Protein AF-A0A955BJG5-F1 (afdb_monomer)

Radius of gyration: 21.96 Å; Cα contacts (8 Å, |Δi|>4): 98; chains: 1; bounding box: 53×31×50 Å

Sequence (122 aa):
LDWLAVDFRESGWNIKRMLKNIVMSHTYRQSSRVTPELWQRDPENRLLARGARFRLQGEFIRDQALAVSGLLNDRMGGPGVKPYQPPGLWAEVGLGGNPKFVQDHGEALYRRSLYTYWKRSA

pLDDT: mean 88.55, std 11.54, range [45.78, 97.56]

Mean predicted aligned error: 7.63 Å

Foldseek 3Di:
DVVLVVCCVVVVNDPVVSVCCVCVDPLQPFAQDDDPVNCVVCVPCPVSPGHDDDDDDPLVVLLVVCVVVVLADPDDDDAAFAADDDPPPQVVQDPPDRPDRDHDDDSSNRYRPVRHDDDDDD

Solvent-accessible surface area (backbone atoms only — not comparable to full-atom values): 7713 Å² total; per-residue (Å²): 114,66,68,62,56,50,52,28,58,75,60,70,64,38,61,69,58,48,50,48,54,52,64,66,30,70,67,63,64,34,59,59,75,79,50,74,69,55,42,75,75,39,72,84,45,83,82,57,83,44,16,82,83,79,86,75,56,71,50,59,53,50,42,49,54,28,50,78,68,70,56,48,38,81,77,78,78,82,78,71,28,37,40,92,71,74,86,66,71,48,66,81,74,36,83,93,59,64,64,77,84,69,67,52,65,73,70,48,45,32,45,46,52,89,45,43,70,76,88,77,86,131

Structure (mmCIF, N/CA/C/O backbone):
data_AF-A0A955BJG5-F1
#
_entry.id   AF-A0A955BJG5-F1
#
loop_
_atom_site.group_PDB
_atom_site.id
_atom_site.type_symbol
_atom_site.label_atom_id
_atom_site.label_alt_id
_atom_site.label_comp_id
_atom_site.label_asym_id
_atom_site.label_entity_id
_atom_site.label_seq_id
_atom_site.pdbx_PDB_ins_code
_atom_site.Cartn_x
_atom_site.Cartn_y
_atom_site.Cartn_z
_atom_site.occupancy
_atom_site.B_iso_or_equiv
_atom_site.auth_seq_id
_atom_site.auth_comp_id
_atom_site.auth_asym_id
_atom_site.auth_atom_id
_atom_site.pdbx_PDB_model_num
ATOM 1 N N . LEU A 1 1 ? -14.758 2.744 23.815 1.00 78.56 1 LEU A N 1
ATOM 2 C CA . LEU A 1 1 ? -13.364 2.245 23.696 1.00 78.56 1 LEU A CA 1
ATOM 3 C C . LEU A 1 1 ? -13.000 1.337 24.867 1.00 78.56 1 LEU A C 1
ATOM 5 O O . LEU A 1 1 ? -12.264 0.383 24.662 1.00 78.56 1 LEU A O 1
ATOM 9 N N . ASP A 1 2 ? -13.591 1.564 26.038 1.00 92.94 2 ASP A N 1
ATOM 10 C CA . ASP A 1 2 ? -13.342 0.810 27.274 1.00 92.94 2 ASP A CA 1
ATOM 11 C C . ASP A 1 2 ? -13.500 -0.706 27.128 1.00 92.94 2 ASP A C 1
ATOM 13 O O . ASP A 1 2 ? -12.652 -1.453 27.604 1.00 92.94 2 ASP A O 1
ATOM 17 N N . TRP A 1 3 ? -14.505 -1.173 26.377 1.00 94.25 3 TRP A N 1
ATOM 18 C CA . TRP A 1 3 ? -14.680 -2.605 26.110 1.00 94.25 3 TRP A CA 1
ATOM 19 C C . TRP A 1 3 ? -13.447 -3.249 25.456 1.00 94.25 3 TRP A C 1
ATOM 21 O O . TRP A 1 3 ? -13.027 -4.328 25.859 1.00 94.25 3 TRP A O 1
ATOM 31 N N . LEU A 1 4 ? -12.828 -2.573 24.480 1.00 94.25 4 LEU A N 1
ATOM 32 C CA . LEU A 1 4 ? -11.646 -3.097 23.793 1.00 94.25 4 LEU A CA 1
ATOM 33 C C . LEU A 1 4 ? -10.432 -3.139 24.733 1.00 94.25 4 LEU A C 1
ATOM 35 O O . LEU A 1 4 ? -9.627 -4.062 24.650 1.00 94.25 4 LEU A O 1
ATOM 39 N N . ALA A 1 5 ? -10.309 -2.158 25.633 1.00 95.06 5 ALA A N 1
ATOM 40 C CA . ALA A 1 5 ? -9.245 -2.125 26.633 1.00 95.06 5 ALA A CA 1
ATOM 41 C C . ALA A 1 5 ? -9.398 -3.255 27.666 1.00 95.06 5 ALA A C 1
ATOM 43 O O . ALA A 1 5 ? -8.410 -3.901 28.020 1.00 95.06 5 ALA A O 1
ATOM 44 N N . VAL A 1 6 ? -10.632 -3.526 28.105 1.00 96.75 6 VAL A N 1
ATOM 45 C CA . VAL A 1 6 ? -10.947 -4.648 29.001 1.00 96.75 6 VAL A CA 1
ATOM 46 C C . VAL A 1 6 ? -10.664 -5.987 28.314 1.00 96.75 6 VAL A C 1
ATOM 48 O O . VAL A 1 6 ? -9.874 -6.761 28.849 1.00 96.75 6 VAL A O 1
ATOM 51 N N . ASP A 1 7 ? -11.178 -6.222 27.097 1.00 95.94 7 ASP A N 1
ATOM 52 C CA . ASP A 1 7 ? -10.907 -7.455 26.328 1.00 95.94 7 ASP A CA 1
ATOM 53 C C . ASP A 1 7 ? -9.403 -7.669 26.100 1.00 9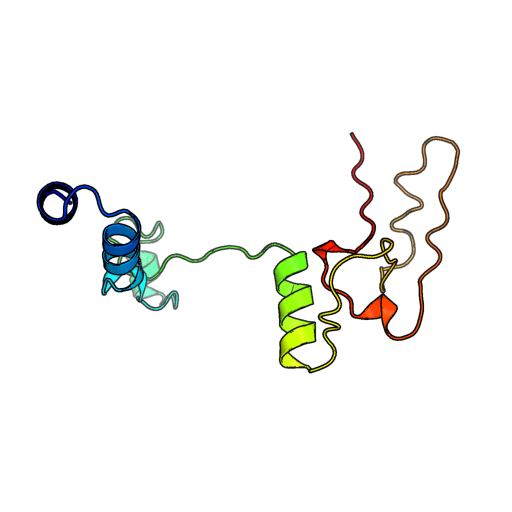5.94 7 ASP A C 1
ATOM 55 O O . ASP A 1 7 ? -8.900 -8.790 26.191 1.00 95.94 7 ASP A O 1
ATOM 59 N N . PHE A 1 8 ? -8.646 -6.599 25.840 1.00 97.19 8 PHE A N 1
ATOM 60 C CA . PHE A 1 8 ? -7.201 -6.694 25.647 1.00 97.19 8 PHE A CA 1
ATOM 61 C C . PHE A 1 8 ? -6.470 -7.142 26.919 1.00 97.19 8 PHE A C 1
ATOM 63 O O . PHE A 1 8 ? -5.616 -8.028 26.852 1.00 97.19 8 PHE A O 1
ATOM 70 N N . ARG A 1 9 ? -6.835 -6.588 28.082 1.00 97.38 9 ARG A N 1
ATOM 71 C CA . ARG A 1 9 ? -6.281 -7.006 29.376 1.00 97.38 9 ARG A CA 1
ATOM 72 C C . ARG A 1 9 ? -6.684 -8.444 29.721 1.00 97.38 9 ARG A C 1
ATOM 74 O O . ARG A 1 9 ? -5.829 -9.233 30.113 1.00 97.38 9 ARG A O 1
ATOM 81 N N . GLU A 1 10 ? -7.962 -8.787 29.573 1.00 97.56 10 GLU A N 1
ATOM 82 C CA . GLU A 1 10 ? -8.507 -10.107 29.928 1.00 97.56 10 GLU A CA 1
ATOM 83 C C . GLU A 1 10 ? -8.002 -11.223 29.008 1.00 97.56 10 GLU A C 1
ATOM 85 O O . GLU A 1 10 ? -7.786 -12.347 29.453 1.00 97.56 10 GLU A O 1
ATOM 90 N N . SER A 1 11 ? -7.721 -10.912 27.741 1.00 96.12 11 SER A N 1
ATOM 91 C CA . SER A 1 11 ? -7.114 -11.854 26.792 1.00 96.12 11 SER A CA 1
ATOM 92 C C . SER A 1 11 ? -5.599 -12.038 26.965 1.00 96.12 11 SER A C 1
ATOM 94 O O . SER A 1 11 ? -4.955 -12.644 26.104 1.00 96.12 11 SER A O 1
ATOM 96 N N . GLY A 1 12 ? -5.018 -11.524 28.056 1.00 97.50 12 GLY A N 1
ATOM 97 C CA . GLY A 1 12 ? -3.595 -11.656 28.361 1.00 97.50 12 GLY A CA 1
ATOM 98 C C . GLY A 1 12 ? -2.707 -10.792 27.469 1.00 97.50 12 GLY A C 1
ATOM 99 O O . GLY A 1 12 ? -1.631 -11.232 27.071 1.00 97.50 12 GLY A O 1
ATOM 100 N N . TRP A 1 13 ? -3.155 -9.577 27.132 1.00 96.94 13 TRP A N 1
ATOM 101 C CA . TRP A 1 13 ? -2.408 -8.620 26.306 1.00 96.94 13 TRP A CA 1
ATOM 102 C C . TRP A 1 13 ? -2.124 -9.136 24.884 1.00 96.94 13 TRP A C 1
ATOM 104 O O . TRP A 1 13 ? -1.088 -8.853 24.278 1.00 96.94 13 TRP A O 1
ATOM 114 N N . ASN A 1 14 ? -3.062 -9.896 24.310 1.00 97.56 14 ASN A N 1
ATOM 115 C CA . ASN A 1 14 ? -2.908 -10.476 22.979 1.00 97.56 14 ASN A CA 1
ATOM 116 C C . ASN A 1 14 ? -3.089 -9.429 21.864 1.00 97.56 14 ASN A C 1
ATOM 118 O O . ASN A 1 14 ? -4.202 -9.117 21.430 1.00 97.56 14 ASN A O 1
ATOM 122 N N . ILE A 1 15 ? -1.967 -8.928 21.344 1.00 97.25 15 ILE A N 1
ATOM 123 C CA . ILE A 1 15 ? -1.943 -7.874 20.318 1.00 97.25 15 ILE A CA 1
ATOM 124 C C . ILE A 1 15 ? -2.644 -8.320 19.029 1.00 97.25 15 ILE A C 1
ATOM 126 O O . ILE A 1 15 ? -3.407 -7.554 18.442 1.00 97.25 15 ILE A O 1
ATOM 130 N N . LYS A 1 16 ? -2.436 -9.568 18.585 1.00 97.44 16 LYS A N 1
ATOM 131 C CA . LYS A 1 16 ? -3.045 -10.072 17.341 1.00 97.44 16 LYS A CA 1
ATOM 132 C C . LYS A 1 16 ? -4.568 -10.122 17.443 1.00 97.44 16 LYS A C 1
ATOM 134 O O . LYS A 1 16 ? -5.247 -9.771 16.481 1.00 97.44 16 LYS A O 1
ATOM 139 N N . ARG A 1 17 ? -5.103 -10.525 18.599 1.00 96.62 17 ARG A N 1
ATOM 140 C CA . ARG A 1 17 ? -6.548 -10.507 18.871 1.00 96.62 17 ARG A CA 1
ATOM 141 C C . ARG A 1 17 ? -7.087 -9.081 18.856 1.00 96.62 17 ARG A C 1
ATOM 143 O O . ARG A 1 17 ? -8.061 -8.832 18.156 1.00 96.62 17 ARG A O 1
ATOM 150 N N . MET A 1 18 ? -6.440 -8.154 19.565 1.00 96.50 18 MET A N 1
ATOM 151 C CA . MET A 1 18 ? -6.862 -6.750 19.596 1.00 96.50 18 MET A CA 1
ATOM 152 C C . MET A 1 18 ? -6.904 -6.156 18.183 1.00 96.50 18 MET A C 1
ATOM 154 O O . MET A 1 18 ? -7.922 -5.597 17.779 1.00 96.50 18 MET A O 1
ATOM 158 N N . LEU A 1 19 ? -5.835 -6.342 17.400 1.00 96.81 19 LEU A N 1
ATOM 159 C CA . LEU A 1 19 ? -5.785 -5.897 16.008 1.00 96.81 19 LEU A CA 1
ATOM 160 C C . LEU A 1 19 ? -6.897 -6.537 15.177 1.00 96.81 19 LEU A C 1
ATOM 162 O O . LEU A 1 19 ? -7.583 -5.825 14.450 1.00 96.81 19 LEU A O 1
ATOM 166 N N . LYS A 1 20 ? -7.128 -7.849 15.325 1.00 96.38 20 LYS A N 1
ATOM 167 C CA . LYS A 1 20 ? -8.228 -8.553 14.654 1.00 96.38 20 LYS A CA 1
ATOM 168 C C . LYS A 1 20 ? -9.584 -7.938 15.008 1.00 96.38 20 LYS A C 1
ATOM 170 O O . LYS A 1 20 ? -10.370 -7.684 14.105 1.00 96.38 20 LYS A O 1
ATOM 175 N N . ASN A 1 21 ? -9.848 -7.647 16.279 1.00 95.81 21 ASN A N 1
ATOM 176 C CA . ASN A 1 21 ? -11.099 -7.022 16.716 1.00 95.81 21 ASN A CA 1
ATOM 177 C C . ASN A 1 21 ? -11.287 -5.629 16.098 1.00 95.81 21 ASN A C 1
ATOM 179 O O . ASN A 1 21 ? -12.386 -5.306 15.649 1.00 95.81 21 ASN A O 1
ATOM 183 N N . ILE A 1 22 ? -10.219 -4.830 16.004 1.00 94.38 22 ILE A N 1
ATOM 184 C CA . ILE A 1 22 ? -10.259 -3.513 15.355 1.00 94.38 22 ILE A CA 1
ATOM 185 C C . ILE A 1 22 ? -10.565 -3.661 13.860 1.00 94.38 22 ILE A C 1
ATOM 187 O O . ILE A 1 22 ? -11.556 -3.102 13.388 1.00 94.38 22 ILE A O 1
ATOM 191 N N . VAL A 1 23 ? -9.763 -4.433 13.118 1.00 94.12 23 VAL A N 1
ATOM 192 C CA . VAL A 1 23 ? -9.892 -4.532 11.649 1.00 94.12 23 VAL A CA 1
ATOM 193 C C . VAL A 1 23 ? -11.152 -5.280 11.208 1.00 94.12 23 VAL A C 1
ATOM 195 O O . VAL A 1 23 ? -11.642 -5.076 10.100 1.00 94.12 23 VAL A O 1
ATOM 198 N N . MET A 1 24 ? -11.715 -6.118 12.081 1.00 95.44 24 MET A N 1
ATOM 199 C CA . MET A 1 24 ? -12.979 -6.818 11.845 1.00 95.44 24 MET A CA 1
ATOM 200 C C . MET A 1 24 ? -14.194 -6.070 12.411 1.00 95.44 24 MET A C 1
ATOM 202 O O . MET A 1 24 ? -15.323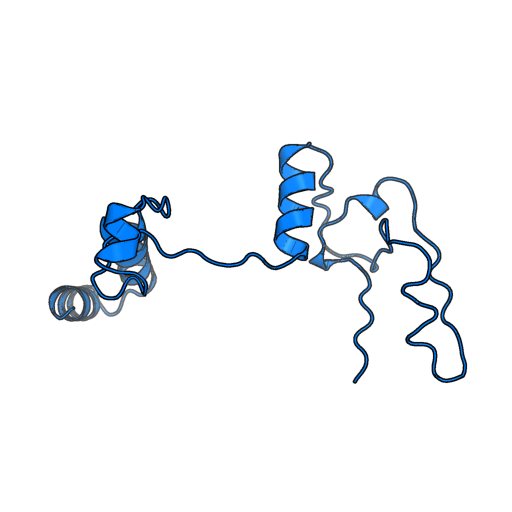 -6.538 12.242 1.00 95.44 24 MET A O 1
ATOM 206 N N . SER A 1 25 ? -14.019 -4.911 13.051 1.00 93.75 25 SER A N 1
ATOM 207 C CA . SER A 1 25 ? -15.145 -4.100 13.526 1.00 93.75 25 SER A CA 1
ATOM 208 C C . SER A 1 25 ? -16.025 -3.629 12.362 1.00 93.75 25 SER A C 1
ATOM 210 O O . SER A 1 25 ? -15.578 -3.526 11.216 1.00 93.75 25 SER A O 1
ATOM 212 N N . HIS A 1 26 ? -17.300 -3.349 12.643 1.00 92.94 26 HIS A N 1
ATOM 213 C CA . HIS A 1 26 ? -18.202 -2.777 11.640 1.00 92.94 26 HIS A CA 1
ATOM 214 C C . HIS A 1 26 ? -17.682 -1.417 11.159 1.00 92.94 26 HIS A C 1
ATOM 216 O O . HIS A 1 26 ? -17.614 -1.178 9.959 1.00 92.94 26 HIS A O 1
ATOM 222 N N . THR A 1 27 ? -17.238 -0.570 12.092 1.00 91.75 27 THR A N 1
ATOM 223 C CA . THR A 1 27 ? -16.689 0.763 11.819 1.00 91.75 27 THR A CA 1
ATOM 224 C C . THR A 1 27 ? -15.476 0.720 10.888 1.00 91.75 27 THR A C 1
ATOM 226 O O . THR A 1 27 ? -15.437 1.448 9.905 1.00 91.75 27 THR A O 1
ATOM 229 N N . TYR A 1 28 ? -14.505 -0.170 11.130 1.00 91.81 28 TYR A N 1
ATOM 230 C CA . TYR A 1 28 ? -13.326 -0.281 10.259 1.00 91.81 28 TYR A CA 1
ATOM 231 C C . TYR A 1 28 ? -13.686 -0.750 8.840 1.00 91.81 28 TYR A C 1
ATOM 233 O O . TYR A 1 28 ? -13.071 -0.318 7.869 1.00 91.81 28 TYR A O 1
ATOM 241 N N . ARG A 1 29 ? -14.703 -1.613 8.710 1.00 92.62 29 ARG A N 1
ATOM 242 C CA . ARG A 1 29 ? -15.150 -2.190 7.431 1.00 92.62 29 ARG A CA 1
ATOM 243 C C . ARG A 1 29 ? -16.198 -1.351 6.691 1.00 92.62 29 ARG A C 1
ATOM 245 O O . ARG A 1 29 ? -16.702 -1.795 5.659 1.00 92.62 29 ARG A O 1
ATOM 252 N N . GLN A 1 30 ? -16.545 -0.164 7.193 1.00 94.12 30 GLN A N 1
ATOM 253 C CA . GLN A 1 30 ? -17.467 0.738 6.503 1.00 94.12 30 GLN A CA 1
ATOM 254 C C . GLN A 1 30 ? -16.940 1.107 5.111 1.00 94.12 30 GLN A C 1
ATOM 256 O O . GLN A 1 30 ? -15.740 1.269 4.894 1.00 94.12 30 GLN A O 1
ATOM 261 N N . SER A 1 31 ? -17.856 1.304 4.161 1.00 92.00 31 SER A N 1
ATOM 262 C CA . SER A 1 31 ? -17.499 1.819 2.841 1.00 92.00 31 SER A CA 1
ATOM 263 C C . SER A 1 31 ? -16.965 3.246 2.946 1.00 92.00 31 SER A C 1
ATOM 265 O O . SER A 1 31 ? -17.546 4.088 3.631 1.00 92.00 31 SER A O 1
ATOM 267 N N . SER A 1 32 ? -15.903 3.545 2.204 1.00 91.62 32 SER A N 1
ATOM 268 C CA . SER A 1 32 ? -15.378 4.906 2.072 1.00 91.62 32 SER A CA 1
ATOM 269 C C . SER A 1 32 ? -16.147 5.760 1.045 1.00 91.62 32 SER A C 1
ATOM 271 O O . SER A 1 32 ? -15.712 6.869 0.722 1.00 91.62 32 SER A O 1
ATOM 273 N N . ARG A 1 33 ? -17.262 5.255 0.488 1.00 91.12 33 ARG A N 1
ATOM 274 C CA . ARG A 1 33 ? -18.113 5.984 -0.465 1.00 91.12 33 ARG A CA 1
ATOM 275 C C . ARG A 1 33 ? -18.768 7.184 0.224 1.00 91.12 33 ARG A C 1
ATOM 277 O O . ARG A 1 33 ? -19.396 7.040 1.267 1.00 91.12 33 ARG A O 1
ATOM 284 N N . VAL A 1 34 ? -18.645 8.359 -0.387 1.00 91.44 34 VAL A N 1
ATOM 285 C CA . VAL A 1 34 ? -19.202 9.620 0.122 1.00 91.44 34 VAL A CA 1
ATOM 286 C C . VAL A 1 34 ? -20.419 10.002 -0.719 1.00 91.44 34 VAL A C 1
ATOM 288 O O . VAL A 1 34 ? -20.295 10.085 -1.939 1.00 91.44 34 VAL A O 1
ATOM 291 N N . THR A 1 35 ? -21.571 10.239 -0.087 1.00 93.38 35 THR A N 1
ATOM 292 C CA . THR A 1 35 ? -22.724 10.904 -0.724 1.00 93.38 35 THR A CA 1
ATOM 293 C C . THR A 1 35 ? -22.754 12.386 -0.328 1.00 93.38 35 THR A C 1
ATOM 295 O O . THR A 1 35 ? -22.171 12.737 0.706 1.00 93.38 35 THR A O 1
ATOM 298 N N . PRO A 1 36 ? -23.409 13.270 -1.105 1.00 94.88 36 PRO A N 1
ATOM 299 C CA . PRO A 1 36 ? -23.513 14.692 -0.769 1.00 94.88 36 PRO A CA 1
ATOM 300 C C . PRO A 1 36 ? -24.073 14.945 0.637 1.00 94.88 36 PRO A C 1
ATOM 302 O O . PRO A 1 36 ? -23.568 15.799 1.361 1.00 94.88 36 PRO A O 1
ATOM 305 N N . GLU A 1 37 ? -25.053 14.153 1.066 1.00 94.44 37 GLU A N 1
ATOM 306 C CA . GLU A 1 37 ? -25.711 14.295 2.368 1.00 94.44 37 GLU A CA 1
ATOM 307 C C . GLU A 1 37 ? -24.757 13.919 3.511 1.00 94.44 37 GLU A C 1
ATOM 309 O O . GLU A 1 37 ? -24.684 14.612 4.526 1.00 94.44 37 GLU A O 1
ATOM 314 N N . LEU A 1 38 ? -23.983 12.839 3.342 1.00 92.06 38 LEU A N 1
ATOM 315 C CA . LEU A 1 38 ? -22.960 12.429 4.309 1.00 92.06 38 LEU A CA 1
ATOM 316 C C . LEU A 1 38 ? -21.816 13.442 4.390 1.00 92.06 38 LEU A C 1
ATOM 318 O O . LEU A 1 38 ? -21.276 13.670 5.471 1.00 92.06 38 LEU A O 1
ATOM 322 N N . TRP A 1 39 ? -21.450 14.048 3.260 1.00 92.50 39 TRP A N 1
ATOM 323 C CA . TRP A 1 39 ? -20.431 15.090 3.221 1.00 92.50 39 TRP A CA 1
ATOM 324 C C . TRP A 1 39 ? -20.878 16.358 3.949 1.00 92.50 39 TRP A C 1
ATOM 326 O O . TRP A 1 39 ? -20.106 16.911 4.724 1.00 92.50 39 TRP A O 1
ATOM 336 N N . GLN A 1 40 ? -22.127 16.787 3.752 1.00 94.94 40 GLN A N 1
ATOM 337 C CA . GLN A 1 40 ? -22.685 17.949 4.449 1.00 94.94 40 GLN A CA 1
ATOM 338 C C . GLN A 1 40 ? -22.776 17.732 5.964 1.00 94.94 40 GLN A C 1
ATOM 340 O O . GLN A 1 40 ? -22.520 18.653 6.733 1.00 94.94 40 GLN A O 1
ATOM 345 N N . ARG A 1 41 ? -23.138 16.519 6.401 1.00 94.12 41 ARG A N 1
ATOM 346 C CA . ARG A 1 41 ? -23.347 16.209 7.825 1.00 94.12 41 ARG A CA 1
ATOM 347 C C . ARG A 1 41 ? -22.062 15.921 8.595 1.00 94.12 41 ARG A C 1
ATOM 349 O O . ARG A 1 41 ? -22.002 16.218 9.782 1.00 94.12 41 ARG A O 1
ATOM 356 N N . ASP A 1 42 ? -21.070 15.312 7.954 1.00 93.31 42 ASP A N 1
ATOM 357 C CA . ASP A 1 42 ? -19.801 14.953 8.592 1.00 93.31 42 ASP A CA 1
ATOM 358 C C . ASP A 1 42 ? -18.634 15.074 7.595 1.00 93.31 42 ASP A C 1
ATOM 360 O O . ASP A 1 42 ? -18.116 14.061 7.113 1.00 93.31 42 ASP A O 1
ATOM 364 N N . PRO A 1 43 ? -18.206 16.292 7.220 1.00 91.25 43 PRO A N 1
ATOM 365 C CA . PRO A 1 43 ? -17.164 16.496 6.207 1.00 91.25 43 PRO A CA 1
ATOM 366 C C . PRO A 1 43 ? -15.803 15.928 6.637 1.00 91.25 43 PRO A C 1
ATOM 368 O O . PRO A 1 43 ? -15.070 15.372 5.819 1.00 91.25 43 PRO A O 1
ATOM 371 N N . GLU A 1 44 ? -15.496 15.954 7.933 1.00 91.31 44 GLU A N 1
ATOM 372 C CA . GLU A 1 44 ? -14.222 15.471 8.482 1.00 91.31 44 GLU A CA 1
ATOM 373 C C . GLU A 1 44 ? -14.259 14.007 8.955 1.00 91.31 44 GLU A C 1
ATOM 375 O O . GLU A 1 44 ? -13.242 13.477 9.395 1.00 91.31 44 GLU A O 1
ATOM 380 N N . ASN A 1 45 ? -15.403 13.326 8.829 1.00 92.12 45 ASN A N 1
ATOM 381 C CA . ASN A 1 45 ? -15.616 11.950 9.289 1.00 92.12 45 ASN A CA 1
ATOM 382 C C . ASN A 1 45 ? -15.397 11.747 10.807 1.00 92.12 45 ASN A C 1
ATOM 384 O O . ASN A 1 45 ? -14.953 10.680 11.238 1.00 92.12 45 ASN A O 1
ATOM 388 N N . ARG A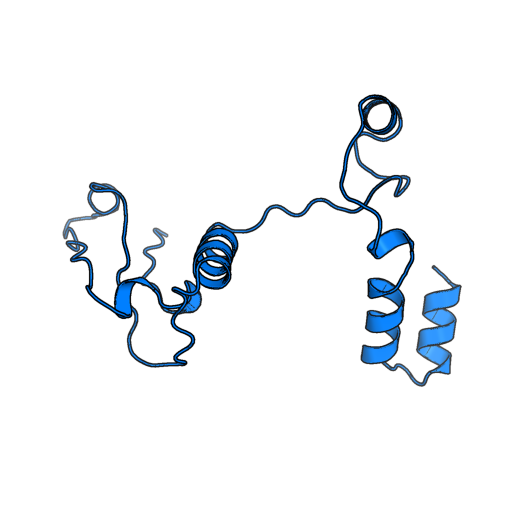 1 46 ? -15.688 12.763 11.631 1.00 91.94 46 ARG A N 1
ATOM 389 C CA . ARG A 1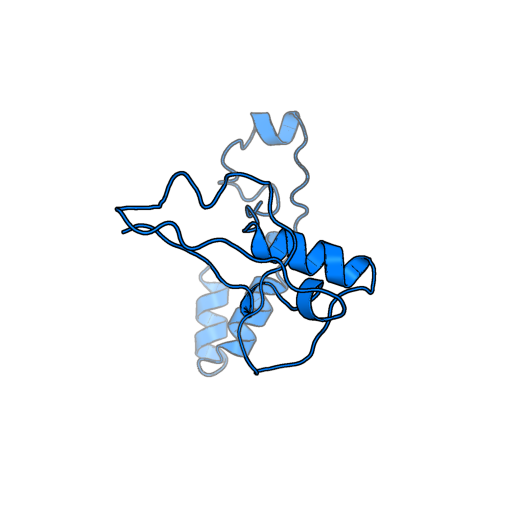 46 ? -15.511 12.713 13.096 1.00 91.94 46 ARG A CA 1
ATOM 390 C C . ARG A 1 46 ? -16.530 11.804 13.776 1.00 91.94 46 ARG A C 1
ATOM 392 O O . ARG A 1 46 ? -16.243 11.252 14.833 1.00 91.94 46 ARG A O 1
ATOM 399 N N . LEU A 1 47 ? -17.705 11.643 13.171 1.00 92.00 47 LEU A N 1
ATOM 400 C CA . LEU A 1 47 ? -18.770 10.775 13.671 1.00 92.00 47 LEU A CA 1
ATOM 401 C C . LEU A 1 47 ? -18.630 9.339 13.155 1.00 92.00 47 LEU A C 1
ATOM 403 O O . LEU A 1 47 ? -19.480 8.503 13.453 1.00 92.00 47 LEU A O 1
ATOM 407 N N . LEU A 1 48 ? -17.571 9.049 12.386 1.00 91.12 48 LEU A N 1
ATOM 408 C CA . LEU A 1 48 ? -17.321 7.740 11.779 1.00 91.12 48 LEU A CA 1
ATOM 409 C C . LEU A 1 48 ? -18.513 7.294 10.914 1.00 91.12 48 LEU A C 1
ATOM 411 O O . LEU A 1 48 ? -18.932 6.135 10.914 1.00 91.12 48 LEU A O 1
ATOM 415 N N . ALA A 1 49 ? -19.091 8.248 10.177 1.00 91.81 49 ALA A N 1
ATOM 416 C CA . ALA A 1 49 ? -20.221 8.004 9.289 1.00 91.81 49 ALA A CA 1
ATOM 417 C C . ALA A 1 49 ? -19.836 7.159 8.058 1.00 91.81 49 ALA A C 1
ATOM 419 O O . ALA A 1 49 ? -20.703 6.577 7.406 1.00 91.81 49 ALA A O 1
ATOM 420 N N . ARG A 1 50 ? -18.540 7.095 7.726 1.00 92.12 50 ARG A N 1
ATOM 421 C CA . ARG A 1 50 ? -17.982 6.351 6.589 1.00 92.12 50 ARG A CA 1
ATOM 422 C C . ARG A 1 50 ? -16.600 5.784 6.908 1.00 92.12 50 ARG A C 1
ATOM 424 O O . ARG A 1 50 ? -15.915 6.238 7.823 1.00 92.12 50 ARG A O 1
ATOM 431 N N . GLY A 1 51 ? -16.161 4.833 6.087 1.00 91.94 51 GLY A N 1
ATOM 432 C CA . GLY A 1 51 ? -14.802 4.305 6.149 1.00 91.94 51 GLY A CA 1
ATOM 433 C C . GLY A 1 51 ? -13.766 5.385 5.835 1.00 91.94 51 GLY A C 1
ATOM 434 O O . GLY A 1 51 ? -13.984 6.251 4.980 1.00 91.94 51 GLY A O 1
ATOM 435 N N . ALA A 1 52 ? -12.617 5.332 6.511 1.00 87.69 52 ALA A N 1
ATOM 436 C CA . ALA A 1 52 ? -11.510 6.240 6.233 1.00 87.69 52 ALA A CA 1
ATOM 437 C C . ALA A 1 52 ? -11.045 6.104 4.768 1.00 87.69 52 ALA A C 1
ATOM 439 O O . ALA A 1 52 ? -11.050 5.015 4.190 1.00 87.69 52 ALA A O 1
ATOM 440 N N . ARG A 1 53 ? -10.654 7.223 4.147 1.00 84.38 53 ARG A N 1
ATOM 441 C CA . ARG A 1 53 ? -10.009 7.236 2.826 1.00 84.38 53 ARG A CA 1
ATOM 442 C C . ARG A 1 53 ? -8.526 7.478 3.026 1.00 84.38 53 ARG A C 1
ATOM 444 O O . ARG A 1 53 ? -8.137 8.527 3.526 1.00 84.38 53 ARG A O 1
ATOM 451 N N . PHE A 1 54 ? -7.711 6.525 2.599 1.00 83.81 54 PHE A N 1
ATOM 452 C CA . PHE A 1 54 ? -6.262 6.655 2.628 1.00 83.81 54 PHE A CA 1
ATOM 453 C C . PHE A 1 54 ? -5.758 6.978 1.227 1.00 83.81 54 PHE A C 1
ATOM 455 O O . PHE A 1 54 ? -6.145 6.332 0.251 1.00 83.81 54 PHE A O 1
ATOM 462 N N . ARG A 1 55 ? -4.892 7.986 1.118 1.00 87.62 55 ARG A N 1
ATOM 463 C CA . ARG A 1 55 ? -4.165 8.247 -0.122 1.00 87.62 55 ARG A CA 1
ATOM 464 C C . ARG A 1 55 ? -3.077 7.187 -0.258 1.00 87.62 55 ARG A C 1
ATOM 466 O O . ARG A 1 55 ? -2.166 7.137 0.564 1.00 87.62 55 ARG A O 1
ATOM 473 N N . LEU A 1 56 ? -3.173 6.355 -1.290 1.00 89.56 56 LEU A N 1
ATOM 474 C CA . LEU A 1 56 ? -2.102 5.422 -1.625 1.00 89.56 56 LEU A CA 1
ATOM 475 C C . LEU A 1 56 ? -0.887 6.193 -2.150 1.00 89.56 56 LEU A C 1
ATOM 477 O O . LEU A 1 56 ? -1.028 7.169 -2.891 1.00 89.56 56 LEU A O 1
ATOM 481 N N . GLN A 1 57 ? 0.301 5.744 -1.753 1.00 91.88 57 GLN A N 1
ATOM 482 C CA . GLN A 1 57 ? 1.551 6.206 -2.348 1.00 91.88 57 GLN A CA 1
ATOM 483 C C . GLN A 1 57 ? 1.658 5.688 -3.794 1.00 91.88 57 GLN A C 1
ATOM 485 O O . GLN A 1 57 ? 1.026 4.684 -4.145 1.00 91.88 57 GLN A O 1
ATOM 490 N N . GLY A 1 58 ? 2.418 6.381 -4.646 1.00 90.62 58 GLY A N 1
ATOM 491 C CA . GLY A 1 58 ? 2.478 6.086 -6.086 1.00 90.62 58 GLY A CA 1
ATOM 492 C C . GLY A 1 58 ? 2.965 4.667 -6.391 1.00 90.62 58 GLY A C 1
ATOM 493 O O . GLY A 1 58 ? 2.503 4.024 -7.329 1.00 90.62 58 GLY A O 1
ATOM 494 N N . GLU A 1 59 ? 3.821 4.141 -5.530 1.00 91.69 59 GLU A N 1
ATOM 495 C CA . GLU A 1 59 ? 4.380 2.797 -5.563 1.00 91.69 59 GLU A CA 1
ATOM 496 C C . GLU A 1 59 ? 3.317 1.727 -5.396 1.00 91.69 59 GLU A C 1
ATOM 498 O O . GLU A 1 59 ? 3.297 0.747 -6.135 1.00 91.69 59 GLU A O 1
ATOM 503 N N . PHE A 1 60 ? 2.412 1.923 -4.434 1.00 94.06 60 PHE A N 1
ATOM 504 C CA . PHE A 1 60 ? 1.319 0.990 -4.201 1.00 94.06 60 PHE A CA 1
ATOM 505 C C . PHE A 1 60 ? 0.338 1.015 -5.363 1.00 94.06 60 PHE A C 1
ATOM 507 O O . PHE A 1 60 ? -0.159 -0.036 -5.748 1.00 94.06 60 PHE A O 1
ATOM 514 N N . ILE A 1 61 ? 0.093 2.188 -5.955 1.00 94.56 61 ILE A N 1
ATOM 515 C CA . ILE A 1 61 ? -0.752 2.307 -7.147 1.00 94.56 61 ILE A CA 1
ATOM 516 C C . ILE A 1 61 ? -0.129 1.531 -8.315 1.00 94.56 61 ILE A C 1
ATOM 518 O O . ILE A 1 61 ? -0.817 0.732 -8.949 1.00 94.56 61 ILE A O 1
ATOM 522 N N . ARG A 1 62 ? 1.173 1.713 -8.572 1.00 94.19 62 ARG A N 1
ATOM 523 C CA . ARG A 1 62 ? 1.898 0.982 -9.622 1.00 94.19 62 ARG A CA 1
ATOM 524 C C . ARG A 1 62 ? 1.887 -0.525 -9.374 1.00 94.19 62 ARG A C 1
ATOM 526 O O . ARG A 1 62 ? 1.529 -1.277 -10.274 1.00 94.19 62 ARG A O 1
ATOM 533 N N . ASP A 1 63 ? 2.262 -0.965 -8.175 1.00 95.81 63 ASP A N 1
ATOM 534 C CA . ASP A 1 63 ? 2.342 -2.391 -7.845 1.00 95.81 63 ASP A CA 1
ATOM 535 C C . ASP A 1 63 ? 0.962 -3.061 -7.924 1.00 95.81 63 ASP A C 1
ATOM 537 O O . ASP A 1 63 ? 0.860 -4.175 -8.429 1.00 95.81 63 ASP A O 1
ATOM 541 N N . GLN A 1 64 ? -0.110 -2.370 -7.518 1.00 95.69 64 GLN A N 1
ATOM 542 C CA . GLN A 1 64 ? -1.486 -2.847 -7.699 1.00 95.69 64 GLN A CA 1
ATOM 543 C C . GLN A 1 64 ? -1.863 -2.968 -9.177 1.00 95.69 64 GLN A C 1
ATOM 545 O O . GLN A 1 64 ? -2.414 -3.988 -9.582 1.00 95.69 64 GLN A O 1
ATOM 550 N N . ALA A 1 65 ? -1.535 -1.971 -10.004 1.00 96.00 65 ALA A N 1
ATOM 551 C CA . ALA A 1 65 ? -1.800 -2.036 -11.440 1.00 96.00 65 ALA A CA 1
ATOM 552 C C . ALA A 1 65 ? -1.057 -3.210 -12.109 1.00 96.00 65 ALA A C 1
ATOM 554 O O . ALA A 1 65 ? -1.631 -3.923 -12.934 1.00 96.00 65 ALA A O 1
ATOM 555 N N . LEU A 1 66 ? 0.198 -3.4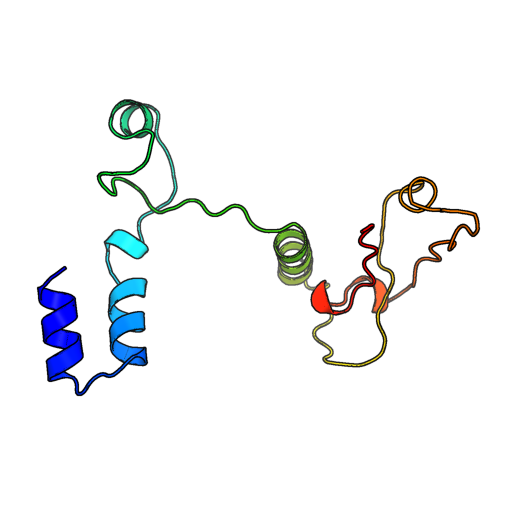58 -11.721 1.00 96.38 66 LEU A N 1
ATOM 556 C CA . LEU A 1 66 ? 0.983 -4.597 -12.206 1.00 96.38 66 LEU A CA 1
ATOM 557 C C . LEU A 1 66 ? 0.423 -5.940 -11.723 1.00 96.38 66 LEU A C 1
ATOM 559 O O . LEU A 1 66 ? 0.380 -6.893 -12.497 1.00 96.38 66 LEU A O 1
ATOM 563 N N . ALA A 1 67 ? -0.024 -6.017 -10.468 1.00 97.19 67 ALA A N 1
ATOM 564 C CA . ALA A 1 67 ? -0.605 -7.231 -9.904 1.00 97.19 67 ALA A CA 1
ATOM 565 C C . ALA A 1 67 ? -1.920 -7.598 -10.605 1.00 97.19 67 ALA A C 1
ATOM 567 O O . ALA A 1 67 ? -2.087 -8.724 -11.061 1.00 97.19 67 ALA A O 1
ATOM 568 N N . VAL A 1 68 ? -2.835 -6.632 -10.747 1.00 97.31 68 VAL A N 1
ATOM 569 C CA . VAL A 1 68 ? -4.147 -6.844 -11.382 1.00 97.31 68 VAL A CA 1
ATOM 570 C C . VAL A 1 68 ? -4.017 -7.173 -12.873 1.00 97.31 68 VAL A C 1
ATOM 572 O O . VAL A 1 68 ? -4.824 -7.934 -13.399 1.00 97.31 68 VAL A O 1
ATOM 575 N N . SER A 1 69 ? -2.996 -6.642 -13.552 1.00 96.88 69 SER A N 1
ATOM 576 C CA . SER A 1 69 ? -2.706 -6.969 -14.958 1.00 96.88 69 SER A CA 1
ATOM 577 C C . SER A 1 69 ? -1.939 -8.281 -15.155 1.00 96.88 69 SER A C 1
ATOM 579 O O . SER A 1 69 ? -1.726 -8.683 -16.296 1.00 96.88 69 SER A O 1
ATOM 581 N N . GLY A 1 70 ? -1.513 -8.953 -14.079 1.00 96.69 70 GLY A N 1
ATOM 582 C CA . GLY A 1 70 ? -0.716 -10.181 -14.158 1.00 96.69 70 GLY A CA 1
ATOM 583 C C . GLY A 1 70 ? 0.723 -9.973 -14.646 1.00 96.69 70 GLY A C 1
ATOM 584 O O . GLY A 1 70 ? 1.402 -10.941 -14.972 1.00 96.69 70 GLY A O 1
ATOM 585 N N . LEU A 1 71 ? 1.195 -8.724 -14.707 1.00 96.69 71 LEU A N 1
ATOM 586 C CA . LEU A 1 71 ? 2.549 -8.378 -15.148 1.00 96.69 71 LEU A CA 1
ATOM 587 C C . LEU A 1 71 ? 3.559 -8.358 -13.998 1.00 96.69 71 LEU A C 1
ATOM 589 O O . LEU A 1 71 ? 4.762 -8.375 -14.252 1.00 96.69 71 LEU A O 1
ATOM 593 N N . LEU A 1 72 ? 3.096 -8.271 -12.747 1.00 96.81 72 LEU A N 1
ATOM 594 C CA . LEU A 1 72 ? 3.972 -8.114 -11.589 1.00 96.81 72 LEU A CA 1
ATOM 595 C C . LEU A 1 72 ? 4.981 -9.263 -11.481 1.00 96.81 72 LEU A C 1
ATOM 597 O O . LEU A 1 72 ? 4.617 -10.430 -11.366 1.00 96.81 72 LEU A O 1
ATOM 601 N N . ASN A 1 73 ? 6.264 -8.909 -11.442 1.00 96.00 73 ASN A N 1
ATOM 602 C CA . ASN A 1 73 ? 7.332 -9.844 -11.127 1.00 96.00 73 ASN A CA 1
ATOM 603 C C . ASN A 1 73 ? 7.585 -9.859 -9.610 1.00 96.00 73 ASN A C 1
ATOM 605 O O . ASN A 1 73 ? 8.162 -8.917 -9.050 1.00 96.00 73 ASN A O 1
ATOM 609 N N . ASP A 1 74 ? 7.191 -10.963 -8.971 1.00 94.62 74 ASP A N 1
ATOM 610 C CA . ASP A 1 74 ? 7.288 -11.192 -7.524 1.00 94.62 74 ASP A CA 1
ATOM 611 C C . ASP A 1 74 ? 8.657 -11.697 -7.042 1.00 94.62 74 ASP A C 1
ATOM 613 O O . ASP A 1 74 ? 8.833 -11.995 -5.856 1.00 94.62 74 ASP A O 1
ATOM 617 N N . ARG A 1 75 ? 9.667 -11.764 -7.922 1.00 94.44 75 ARG A N 1
ATOM 618 C CA . ARG A 1 75 ? 11.028 -12.144 -7.530 1.00 94.44 75 ARG A CA 1
ATOM 619 C C . ARG A 1 75 ? 11.507 -11.250 -6.391 1.00 94.44 75 ARG A C 1
ATOM 621 O O . ARG A 1 75 ? 11.515 -10.023 -6.509 1.00 94.44 75 ARG A O 1
ATOM 628 N N . MET A 1 76 ? 11.986 -11.871 -5.319 1.00 94.56 76 MET A N 1
ATOM 629 C CA . MET A 1 76 ? 12.545 -11.168 -4.168 1.00 94.56 76 MET A CA 1
ATOM 630 C C . MET A 1 76 ? 14.064 -10.989 -4.294 1.00 94.56 76 MET A C 1
ATOM 632 O O . MET A 1 76 ? 14.763 -11.843 -4.839 1.00 94.56 76 MET A O 1
ATOM 636 N N . GLY A 1 77 ? 14.578 -9.870 -3.781 1.00 92.31 77 GLY A N 1
ATOM 637 C CA . GLY A 1 77 ? 16.012 -9.556 -3.729 1.00 92.31 77 GLY A CA 1
ATOM 638 C C . GLY A 1 77 ? 16.639 -9.182 -5.080 1.00 92.31 77 GLY A C 1
ATOM 639 O O . GLY A 1 77 ? 15.944 -8.893 -6.053 1.00 92.31 77 GLY A O 1
ATOM 640 N N . GLY A 1 78 ? 17.970 -9.188 -5.152 1.00 90.75 78 GLY A N 1
ATOM 641 C CA . GLY A 1 78 ? 18.722 -8.824 -6.360 1.00 90.75 78 GLY A CA 1
ATOM 642 C C . GLY A 1 78 ? 18.929 -7.312 -6.546 1.00 90.75 78 GLY A C 1
ATOM 643 O O . GLY A 1 78 ? 18.536 -6.527 -5.681 1.00 90.75 78 GLY A O 1
ATOM 644 N N . PRO A 1 79 ? 19.574 -6.901 -7.653 1.00 90.38 79 PRO A N 1
ATOM 645 C CA . PRO A 1 79 ? 19.900 -5.502 -7.902 1.00 90.38 79 PRO A CA 1
ATOM 646 C C . PRO A 1 79 ? 18.644 -4.657 -8.142 1.00 90.38 79 PRO A C 1
ATOM 648 O O . PRO A 1 79 ? 17.601 -5.162 -8.575 1.00 90.38 79 PRO A O 1
ATOM 651 N N . GLY A 1 80 ? 18.772 -3.359 -7.864 1.00 90.50 80 GLY A N 1
ATOM 652 C CA . GLY A 1 80 ? 17.737 -2.381 -8.173 1.00 90.50 80 GLY A CA 1
ATOM 653 C C . GLY A 1 80 ? 17.540 -2.224 -9.681 1.00 90.50 80 GLY A C 1
ATOM 654 O O . GLY A 1 80 ? 18.497 -2.333 -10.446 1.00 90.50 80 GLY A O 1
ATOM 655 N N . VAL A 1 81 ? 16.303 -1.954 -10.091 1.00 93.38 81 VAL A N 1
ATOM 656 C CA . VAL A 1 81 ? 15.893 -1.834 -11.498 1.00 93.38 81 VAL A CA 1
ATOM 657 C C . VAL A 1 81 ? 15.392 -0.432 -11.837 1.00 93.38 81 VAL A C 1
ATOM 659 O O . VAL A 1 81 ? 14.996 0.344 -10.964 1.00 93.38 81 VAL A O 1
ATOM 662 N N . LYS A 1 82 ? 15.385 -0.106 -13.125 1.00 91.81 82 LYS A N 1
ATOM 663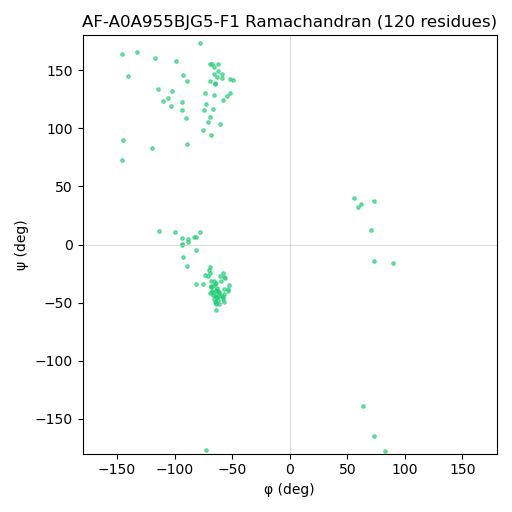 C CA . LYS A 1 82 ? 15.013 1.189 -13.698 1.00 91.81 82 LYS A CA 1
ATOM 664 C C . LYS A 1 82 ? 13.821 1.013 -14.652 1.00 91.81 82 LYS A C 1
ATOM 666 O O . LYS A 1 82 ? 14.025 0.864 -15.856 1.00 91.81 82 LYS A O 1
ATOM 671 N N . PRO A 1 83 ? 12.576 0.983 -14.134 1.00 92.06 83 PRO A N 1
ATOM 672 C CA . PRO A 1 83 ? 11.374 0.798 -14.950 1.00 92.06 83 PRO A CA 1
ATOM 673 C C . PRO A 1 83 ? 11.045 2.050 -15.782 1.00 92.06 83 PRO A C 1
ATOM 675 O O . PRO A 1 83 ? 11.760 3.046 -15.729 1.00 92.06 83 PRO A O 1
ATOM 678 N N . TYR A 1 84 ? 9.934 2.025 -16.524 1.00 88.94 84 TYR A N 1
ATOM 679 C CA . TYR A 1 84 ? 9.449 3.185 -17.277 1.00 88.94 84 TYR A CA 1
ATOM 680 C C . TYR A 1 84 ? 9.332 4.440 -16.406 1.00 88.94 84 TYR A C 1
ATOM 682 O O . TYR A 1 84 ? 8.710 4.420 -15.341 1.00 88.94 84 TYR A O 1
ATOM 690 N N . GLN A 1 85 ? 9.894 5.540 -16.900 1.00 84.44 85 GLN A N 1
ATOM 691 C CA . GLN A 1 85 ? 9.770 6.868 -16.315 1.00 84.44 85 GLN A CA 1
ATOM 692 C C . GLN A 1 85 ? 9.621 7.908 -17.435 1.00 84.44 85 GLN A C 1
ATOM 694 O O . GLN A 1 85 ? 10.223 7.737 -18.498 1.00 84.44 85 GLN A O 1
ATOM 699 N N . PRO A 1 86 ? 8.837 8.980 -17.224 1.00 82.06 86 PRO A N 1
ATOM 700 C CA . PRO A 1 86 ? 8.780 10.104 -18.149 1.00 82.06 86 PRO A CA 1
ATOM 701 C C . PRO A 1 8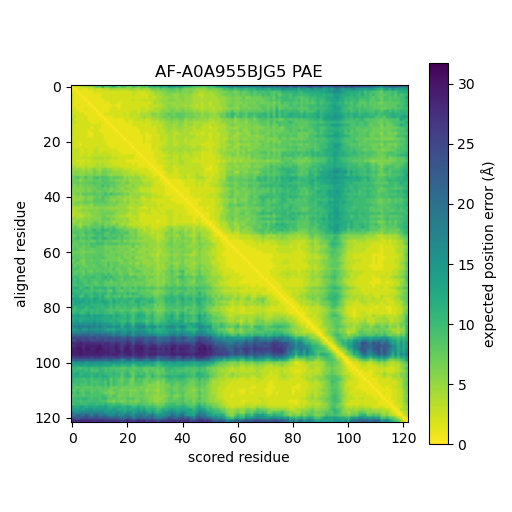6 ? 10.174 10.663 -18.492 1.00 82.06 86 PRO A C 1
ATOM 703 O O . PRO A 1 86 ? 11.039 10.740 -17.610 1.00 82.06 86 PRO A O 1
ATOM 706 N N . PRO A 1 87 ? 10.410 11.081 -19.750 1.00 78.88 87 PRO A N 1
ATOM 707 C CA . PRO A 1 87 ? 11.668 11.713 -20.126 1.00 78.88 87 PRO A CA 1
ATOM 708 C C . PRO A 1 87 ? 11.869 13.026 -19.352 1.00 78.88 87 PRO A C 1
ATOM 710 O O . PRO A 1 87 ? 10.911 13.708 -19.003 1.00 78.88 87 PRO A O 1
ATOM 713 N N . GLY A 1 88 ? 13.127 13.389 -19.087 1.00 74.69 88 GLY A N 1
ATOM 714 C CA . GLY A 1 88 ? 13.486 14.674 -18.467 1.00 74.69 88 GLY A CA 1
ATOM 715 C C . GLY A 1 88 ? 13.537 14.697 -16.933 1.00 74.69 88 GLY A C 1
ATOM 716 O O . GLY A 1 88 ? 14.216 15.560 -16.389 1.00 74.69 88 GLY A O 1
ATOM 717 N N . LEU A 1 89 ? 12.964 13.709 -16.228 1.00 75.56 89 LEU A N 1
ATOM 718 C CA . LEU A 1 89 ? 12.953 13.660 -14.749 1.00 75.56 89 LEU A CA 1
ATOM 719 C C . LEU A 1 89 ? 14.345 13.723 -14.094 1.00 75.56 89 LEU A C 1
ATOM 721 O O . LEU A 1 89 ? 14.502 14.196 -12.973 1.00 75.56 89 LEU A O 1
ATOM 725 N N . TRP A 1 90 ? 15.371 13.234 -14.788 1.00 72.81 90 TRP A N 1
ATOM 726 C CA . TRP A 1 90 ? 16.739 13.166 -14.266 1.00 72.81 90 TRP A CA 1
ATOM 727 C C . TRP A 1 90 ? 17.595 14.383 -14.620 1.00 72.81 90 TRP A C 1
ATOM 729 O O . TRP A 1 90 ? 18.683 14.522 -14.059 1.00 72.81 90 TRP A O 1
ATOM 739 N N . ALA A 1 91 ? 17.113 15.252 -15.515 1.00 69.56 91 ALA A N 1
ATOM 740 C CA . ALA A 1 91 ? 17.809 16.473 -15.914 1.00 69.56 91 ALA A CA 1
ATOM 741 C C . ALA A 1 91 ? 17.718 17.563 -14.833 1.00 69.56 91 ALA A C 1
ATOM 743 O O . ALA A 1 91 ? 18.679 18.294 -14.626 1.00 69.56 91 ALA A O 1
ATOM 744 N N . GLU A 1 92 ? 16.602 17.633 -14.099 1.00 62.84 92 GLU A N 1
ATOM 745 C CA . GLU A 1 92 ? 16.373 18.668 -13.076 1.00 62.84 92 GLU A CA 1
ATOM 746 C C . GLU A 1 92 ? 17.201 18.464 -11.799 1.00 62.84 92 GLU A C 1
ATOM 748 O O . GLU A 1 92 ? 17.523 19.416 -11.098 1.00 62.84 92 GLU A O 1
ATOM 753 N N . VAL A 1 93 ? 17.592 17.223 -11.493 1.00 59.72 93 VAL A N 1
ATOM 754 C CA . VAL A 1 93 ? 18.247 16.869 -10.218 1.00 59.72 93 VAL A CA 1
ATOM 755 C C . VAL A 1 93 ? 19.776 16.753 -10.370 1.00 59.72 93 VAL A C 1
ATOM 757 O O . VAL A 1 93 ? 20.457 16.167 -9.526 1.00 59.72 93 VAL A O 1
ATOM 760 N N . GLY A 1 94 ? 20.344 17.185 -11.497 1.00 58.03 94 GLY A N 1
ATOM 761 C CA . GLY A 1 94 ? 21.767 17.057 -11.810 1.00 58.03 94 GLY A CA 1
ATOM 762 C C . GLY A 1 94 ? 22.595 18.246 -11.324 1.00 58.03 94 GLY A C 1
ATOM 763 O O . GLY A 1 94 ? 22.874 19.151 -12.100 1.00 58.03 94 GLY A O 1
ATOM 764 N N . LEU A 1 95 ? 23.065 18.229 -10.072 1.00 54.03 95 LEU A N 1
ATOM 765 C CA . LEU A 1 95 ? 24.194 19.074 -9.663 1.00 54.03 95 LEU A CA 1
ATOM 766 C C . LEU A 1 95 ? 25.465 18.555 -10.359 1.00 54.03 95 LEU A C 1
ATOM 768 O O . LEU A 1 95 ? 26.087 17.598 -9.907 1.00 54.03 95 LEU A O 1
ATOM 772 N N . GLY A 1 96 ? 25.807 19.136 -11.510 1.00 54.19 96 GLY A N 1
ATOM 773 C CA . GLY A 1 96 ? 27.127 19.026 -12.153 1.00 54.19 96 GLY A CA 1
ATOM 774 C C . GLY A 1 96 ? 27.497 17.690 -12.815 1.00 54.19 96 GLY A C 1
ATOM 775 O O . GLY A 1 96 ? 28.429 17.656 -13.611 1.00 54.19 96 GLY A O 1
ATOM 776 N N . GLY A 1 97 ? 26.765 16.603 -12.562 1.00 56.12 97 GLY A N 1
ATOM 777 C CA . GLY A 1 97 ? 26.981 15.304 -13.202 1.00 56.12 97 GLY A CA 1
ATOM 778 C C . GLY A 1 97 ? 25.657 14.592 -13.425 1.00 56.12 97 GLY A C 1
ATOM 779 O O . GLY A 1 97 ? 25.188 13.886 -12.542 1.00 56.12 97 GLY A O 1
ATOM 780 N N . ASN A 1 98 ? 25.031 14.810 -14.584 1.00 56.41 98 ASN A N 1
ATOM 781 C CA . ASN A 1 98 ? 23.736 14.230 -14.948 1.00 56.41 98 ASN A CA 1
ATOM 782 C C . ASN A 1 98 ? 23.811 12.692 -14.952 1.00 56.41 98 ASN A C 1
ATOM 784 O O . ASN A 1 98 ? 24.323 12.126 -15.925 1.00 56.41 98 ASN A O 1
ATOM 788 N N . PRO A 1 99 ? 23.285 11.975 -13.938 1.00 61.84 99 PRO A N 1
ATOM 789 C CA . PRO A 1 99 ? 23.163 10.537 -14.058 1.00 61.84 99 PRO A CA 1
ATOM 790 C C . PRO A 1 99 ? 22.081 10.280 -15.108 1.00 61.84 99 PRO A C 1
ATOM 792 O O . PRO A 1 99 ? 20.904 10.563 -14.882 1.00 61.84 99 PRO A O 1
ATOM 795 N N . LYS A 1 100 ? 22.483 9.788 -16.284 1.00 69.69 100 LYS A N 1
ATOM 796 C CA . LYS A 1 100 ? 21.539 9.386 -17.327 1.00 69.69 100 LYS A CA 1
ATOM 797 C C . LYS A 1 100 ? 20.766 8.171 -16.825 1.00 69.69 100 LYS A C 1
ATOM 799 O O . LYS A 1 100 ? 21.346 7.114 -16.578 1.00 69.69 100 LYS A O 1
ATOM 804 N N . PHE A 1 101 ? 19.456 8.322 -16.674 1.00 78.25 101 PHE A N 1
ATOM 805 C CA . PHE A 1 101 ? 18.574 7.189 -16.450 1.00 78.25 101 PHE A CA 1
ATOM 806 C C . PHE A 1 101 ? 18.483 6.381 -17.740 1.00 78.25 101 PHE A C 1
ATOM 808 O O . PHE A 1 101 ? 17.860 6.805 -18.710 1.00 78.25 101 PHE A O 1
ATOM 815 N N . VAL A 1 102 ? 19.156 5.236 -17.754 1.00 85.69 102 VAL A N 1
ATOM 816 C CA . VAL A 1 102 ? 19.006 4.233 -18.806 1.00 85.69 102 VAL A CA 1
ATOM 817 C C . VAL A 1 102 ? 17.961 3.247 -18.314 1.00 85.69 102 VAL A C 1
ATOM 819 O O . VAL A 1 102 ? 18.163 2.619 -17.275 1.00 85.69 102 VAL A O 1
ATOM 822 N N . GLN A 1 103 ? 16.832 3.187 -19.012 1.00 90.00 103 GLN A N 1
ATOM 823 C CA . GLN A 1 103 ? 15.737 2.285 -18.681 1.00 90.00 103 GLN A CA 1
ATOM 824 C C . GLN A 1 103 ? 16.186 0.830 -18.857 1.00 90.00 103 GLN A C 1
ATOM 826 O O . GLN A 1 103 ? 16.853 0.505 -19.837 1.00 90.00 103 GLN A O 1
ATOM 831 N N . ASP A 1 104 ? 15.786 -0.042 -17.935 1.00 92.81 104 ASP A N 1
ATOM 832 C CA . ASP A 1 104 ? 15.941 -1.484 -18.110 1.00 92.81 104 ASP A CA 1
ATOM 833 C C . ASP A 1 104 ? 14.861 -2.041 -19.060 1.00 92.81 104 ASP A C 1
ATOM 835 O O . ASP A 1 104 ? 13.927 -1.347 -19.474 1.00 92.81 104 ASP A O 1
ATOM 839 N N . HIS A 1 105 ? 14.971 -3.324 -19.407 1.00 93.31 105 HIS A N 1
ATOM 840 C CA . HIS A 1 105 ? 14.052 -4.002 -20.322 1.00 93.31 105 HIS A CA 1
ATOM 841 C C . HIS A 1 105 ? 13.591 -5.363 -19.780 1.00 93.31 105 HIS A C 1
ATOM 843 O O . HIS A 1 105 ? 14.164 -5.909 -18.835 1.00 93.31 105 HIS A O 1
ATOM 849 N N . GLY A 1 106 ? 12.535 -5.912 -20.389 1.00 93.44 106 GLY A N 1
ATOM 850 C CA . GLY A 1 106 ? 11.973 -7.213 -20.026 1.00 93.44 106 GLY A CA 1
ATOM 851 C C . GLY A 1 106 ? 11.405 -7.234 -18.608 1.00 93.44 106 GLY A C 1
ATOM 852 O O . GLY A 1 106 ? 10.782 -6.276 -18.157 1.00 93.44 106 GLY A O 1
ATOM 853 N N . GLU A 1 107 ? 11.646 -8.325 -17.886 1.00 93.31 107 GLU A N 1
ATOM 854 C CA . GLU A 1 107 ? 11.126 -8.544 -16.531 1.00 93.31 107 GLU A CA 1
ATOM 855 C C . GLU A 1 107 ? 11.504 -7.453 -15.515 1.00 93.31 107 GLU A C 1
ATOM 857 O O . GLU A 1 107 ? 10.761 -7.203 -14.562 1.00 93.31 107 GLU A O 1
ATOM 862 N N . ALA A 1 108 ? 12.640 -6.777 -15.718 1.00 93.56 108 ALA A N 1
ATOM 863 C CA . ALA A 1 108 ? 13.104 -5.706 -14.842 1.00 93.56 108 ALA A CA 1
ATOM 864 C C . ALA A 1 108 ? 12.115 -4.526 -14.779 1.00 93.56 108 ALA A C 1
ATOM 866 O O . ALA A 1 108 ? 12.021 -3.848 -13.757 1.00 93.56 108 ALA A O 1
ATOM 867 N N . LEU A 1 109 ? 11.317 -4.322 -15.831 1.00 94.00 109 LEU A N 1
ATOM 868 C CA . LEU A 1 109 ? 10.308 -3.262 -15.906 1.00 94.00 109 LEU A CA 1
ATOM 869 C C . LEU A 1 109 ? 9.130 -3.480 -14.954 1.00 94.00 109 LEU A C 1
ATOM 871 O O . LEU A 1 109 ? 8.470 -2.513 -14.559 1.00 94.00 109 LEU A O 1
ATOM 875 N N . TYR A 1 110 ? 8.880 -4.732 -14.571 1.00 95.88 110 TYR A N 1
ATOM 876 C CA . TYR A 1 110 ? 7.684 -5.143 -13.842 1.00 95.88 110 TYR A CA 1
ATOM 877 C C . TYR A 1 110 ? 7.971 -5.616 -12.418 1.00 95.88 110 TYR A C 1
ATOM 879 O O . TYR A 1 110 ? 7.090 -6.160 -11.756 1.00 95.88 110 TYR A O 1
ATOM 887 N N . ARG A 1 111 ? 9.184 -5.389 -11.902 1.00 95.69 111 ARG A N 1
ATOM 888 C CA . ARG A 1 111 ? 9.470 -5.662 -10.488 1.00 95.69 111 ARG A CA 1
ATOM 889 C C . ARG A 1 111 ? 8.670 -4.729 -9.584 1.00 95.69 111 ARG A C 1
ATOM 891 O O . ARG A 1 111 ? 8.362 -3.588 -9.959 1.00 95.69 111 ARG A O 1
ATOM 898 N N . ARG A 1 112 ? 8.395 -5.204 -8.367 1.00 95.19 112 ARG A N 1
ATOM 899 C CA . ARG A 1 112 ? 7.817 -4.401 -7.279 1.00 95.19 112 ARG A CA 1
ATOM 900 C C . ARG A 1 112 ? 8.570 -3.087 -7.107 1.00 95.19 112 ARG A C 1
ATOM 902 O O . ARG A 1 112 ? 9.800 -3.060 -7.165 1.00 95.19 112 ARG A O 1
ATOM 909 N N . SER A 1 113 ? 7.832 -2.018 -6.832 1.00 94.19 113 SER A N 1
ATOM 910 C CA . SER A 1 113 ? 8.366 -0.660 -6.692 1.00 94.19 113 SER A CA 1
ATOM 911 C C . SER A 1 113 ? 9.438 -0.562 -5.599 1.00 94.19 113 SER A C 1
ATOM 913 O O . SER A 1 113 ? 10.349 0.251 -5.709 1.00 94.19 113 SER A O 1
ATOM 915 N N . LEU A 1 114 ? 9.417 -1.464 -4.611 1.00 93.19 114 LEU A N 1
ATOM 916 C CA . LEU A 1 114 ? 10.476 -1.627 -3.606 1.00 93.19 114 LEU A CA 1
ATOM 917 C C . LEU A 1 114 ? 11.884 -1.814 -4.207 1.00 93.19 114 LEU A C 1
ATOM 919 O O . LEU A 1 114 ? 12.861 -1.361 -3.622 1.00 93.19 114 LEU A O 1
ATOM 923 N N . TYR A 1 115 ? 11.994 -2.488 -5.355 1.00 94.06 115 TYR A N 1
ATOM 924 C CA . TYR A 1 115 ? 13.271 -2.759 -6.025 1.00 94.06 115 TYR A CA 1
ATOM 925 C C . TYR A 1 115 ? 13.627 -1.707 -7.075 1.00 94.06 115 TYR A C 1
ATOM 927 O O . TYR A 1 115 ? 14.593 -1.882 -7.812 1.00 94.06 115 TYR A O 1
ATOM 935 N N . THR A 1 116 ? 12.846 -0.637 -7.197 1.00 91.81 116 THR A N 1
ATOM 936 C CA . THR A 1 116 ? 13.075 0.374 -8.229 1.00 91.81 116 THR A CA 1
ATOM 937 C C . THR A 1 116 ? 14.021 1.454 -7.719 1.00 91.81 116 THR A C 1
ATOM 939 O O . THR A 1 116 ? 13.976 1.849 -6.556 1.00 91.81 116 THR A O 1
ATOM 942 N N . TYR A 1 117 ? 14.921 1.916 -8.583 1.00 86.88 117 TYR A N 1
ATOM 943 C CA . TYR A 1 117 ? 15.882 2.950 -8.225 1.00 86.88 117 TYR A CA 1
ATOM 944 C C . TYR A 1 117 ? 15.188 4.306 -8.099 1.00 86.88 117 TYR A C 1
ATOM 946 O O . TYR A 1 117 ? 14.591 4.792 -9.064 1.00 86.88 117 TYR A O 1
ATOM 954 N N . TRP A 1 118 ? 15.267 4.921 -6.919 1.00 78.00 118 TRP A N 1
ATOM 955 C CA . TRP A 1 118 ? 14.706 6.248 -6.670 1.00 78.00 118 TRP A CA 1
ATOM 9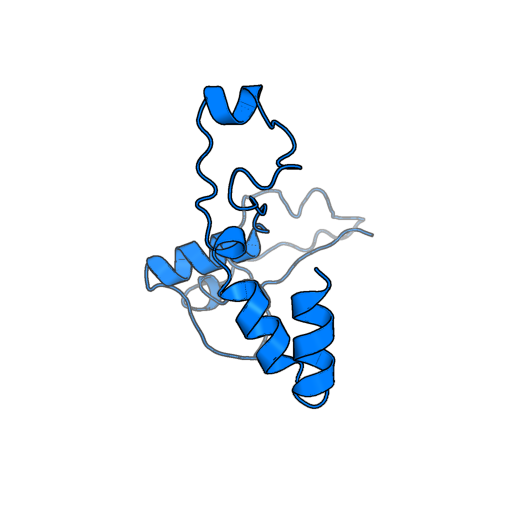56 C C . TRP A 1 118 ? 15.813 7.237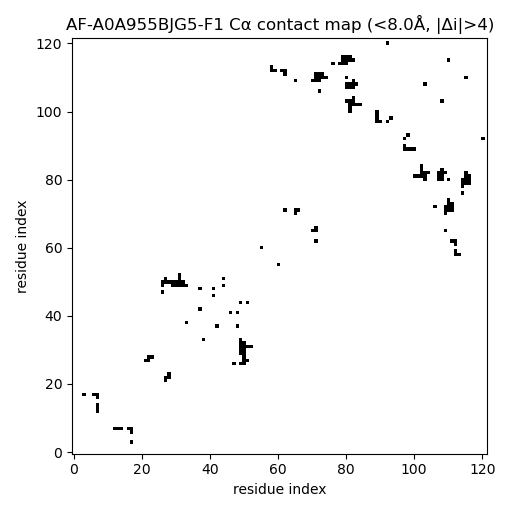 -6.372 1.00 78.00 118 TRP A C 1
ATOM 958 O O . TRP A 1 118 ? 16.684 6.989 -5.539 1.00 78.00 118 TRP A O 1
ATOM 968 N N . LYS A 1 119 ? 15.727 8.401 -7.007 1.00 71.94 119 LYS A N 1
ATOM 969 C CA . LYS A 1 119 ? 16.512 9.561 -6.613 1.00 71.94 119 LYS A CA 1
ATOM 970 C C . LYS A 1 119 ? 15.674 10.399 -5.663 1.00 71.94 119 LYS A C 1
ATOM 972 O O . LYS A 1 119 ? 14.583 10.827 -6.025 1.00 71.94 119 LYS A O 1
ATOM 977 N N . ARG A 1 120 ? 16.188 10.648 -4.465 1.00 65.06 120 ARG A N 1
ATOM 978 C CA . ARG A 1 120 ? 15.685 11.705 -3.587 1.00 65.06 120 ARG A CA 1
ATOM 979 C C . ARG A 1 120 ? 16.755 12.788 -3.549 1.00 65.06 120 ARG A C 1
ATOM 981 O O . ARG A 1 120 ? 17.908 12.472 -3.267 1.00 65.06 120 ARG A O 1
ATOM 988 N N . SER A 1 121 ? 16.406 14.020 -3.898 1.00 58.00 121 SER A N 1
ATOM 989 C CA . SER A 1 121 ? 17.245 15.175 -3.572 1.00 58.00 121 SER A CA 1
ATOM 990 C C . SER A 1 121 ? 17.102 15.456 -2.078 1.00 58.00 121 SER A C 1
ATOM 992 O O . SER A 1 121 ? 15.975 15.475 -1.577 1.00 58.00 121 SER A O 1
ATOM 994 N N . ALA A 1 122 ? 18.230 15.608 -1.386 1.00 45.78 122 ALA A N 1
ATOM 995 C CA . ALA A 1 122 ? 18.277 16.242 -0.072 1.00 45.78 122 ALA A CA 1
ATOM 996 C C . ALA A 1 122 ? 18.277 17.764 -0.246 1.00 45.78 122 ALA A C 1
ATOM 998 O O . ALA A 1 122 ? 18.834 18.216 -1.275 1.00 45.78 122 ALA A O 1
#

Secondary structure (DSSP, 8-state):
-HHHHHHHHHTTS-HHHHHHHHHTSTTTTS-----HHHHHH-TT-TT--SPPPPPPPHHHHHHHHHHHTT--B---SSS-B-----TTTTTTT-SSS--------GGGGGB-GGGB------